Protein AF-A0A4Y2NH74-F1 (afdb_monomer_lite)

Secondary structure (DSSP, 8-state):
-GGG-TT---HHHHHHHHHHHH-TT-------TTS--HHHHHHHHHHHHHHHHS----PPPPHHHHHHHHHHHHHHHHHHHHHH-STTHHHHHH--S--SSPP---HHHHHHHHT-SS-HHHHHHTTS-S--S----SS---TTTTSS-S------

InterPro domains:
  IPR002156 Ribonuclease H domain [PS50879] (1-52)
  IPR012337 Ribonuclease H-like superfamily [SSF53098] (8-53)
  IPR036397 Ribonuclease H superfamily [G3DSA:3.30.420.10] (5-51)

Radius of gyration: 32.29 Å; chains: 1; bounding box: 57×34×83 Å

pLDDT: mean 81.27, std 16.52, range [35.66, 97.56]

Organism: Araneus ventricosus (NCBI:txid182803)

Sequence (156 aa):
MAVLDPHTPHQLVRDIQSLLTQNRNILVRWIKAHAGYRSNEEAETLAKKAITEGVVMRVLNPRCELKQHLQELFFKKWQNLWDNGNTGRSVHKVLKTVKLKPVFWTREEILFVTGHGPFPSFLNRFHLSDSDLCLRRSRRSHPLCDILPIDSLLAY

Structure (mmCIF, N/CA/C/O backbone):
data_AF-A0A4Y2NH74-F1
#
_entry.id   AF-A0A4Y2NH74-F1
#
loop_
_atom_site.group_PDB
_atom_site.id
_atom_site.type_symbol
_atom_site.label_atom_id
_atom_site.label_alt_id
_atom_site.label_comp_id
_atom_site.label_asym_id
_atom_site.label_entity_id
_atom_site.label_seq_id
_atom_site.pdbx_PDB_ins_code
_atom_site.Cartn_x
_atom_site.Cartn_y
_atom_site.Cartn_z
_atom_site.occupancy
_atom_site.B_iso_or_equiv
_atom_site.auth_seq_id
_atom_site.auth_comp_id
_atom_site.auth_asym_id
_atom_site.auth_atom_id
_atom_site.pdbx_PDB_model_num
ATOM 1 N N . MET A 1 1 ? -30.969 -13.659 18.157 1.00 48.09 1 MET A N 1
ATOM 2 C CA . MET A 1 1 ? -29.865 -12.865 18.740 1.00 48.09 1 MET A CA 1
ATOM 3 C C . MET A 1 1 ? -28.552 -13.527 18.359 1.00 48.09 1 MET A C 1
ATOM 5 O O . MET A 1 1 ? -28.409 -14.707 18.638 1.00 48.09 1 MET A O 1
ATOM 9 N N . ALA A 1 2 ? -27.616 -12.803 17.739 1.00 54.47 2 ALA A N 1
ATOM 10 C CA . ALA A 1 2 ? -26.316 -13.334 17.294 1.00 54.47 2 ALA A CA 1
ATOM 11 C C . ALA A 1 2 ? -25.387 -13.793 18.442 1.00 54.47 2 ALA A C 1
ATOM 13 O O . ALA A 1 2 ? -24.327 -14.355 18.203 1.00 54.47 2 ALA A O 1
ATOM 14 N N . VAL A 1 3 ? -25.789 -13.555 19.694 1.00 60.09 3 VAL A N 1
ATOM 15 C CA . VAL A 1 3 ? -24.995 -13.831 20.896 1.00 60.09 3 VAL A CA 1
ATOM 16 C C . VAL A 1 3 ? -24.773 -15.329 21.123 1.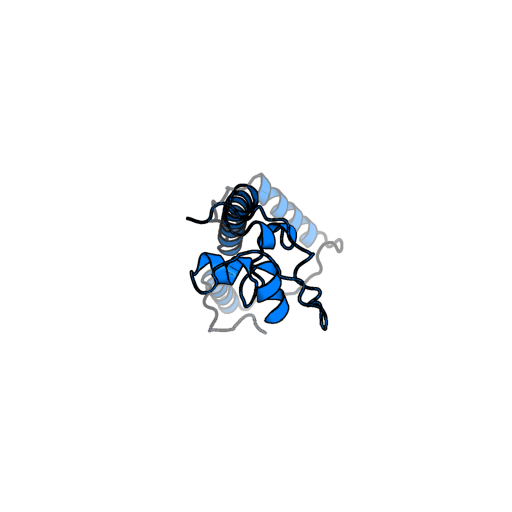00 60.09 3 VAL A C 1
ATOM 18 O O . VAL A 1 3 ? -23.764 -15.674 21.709 1.00 60.09 3 VAL A O 1
ATOM 21 N N . LEU A 1 4 ? -25.634 -16.225 20.630 1.00 65.00 4 LEU A N 1
ATOM 22 C CA . LEU A 1 4 ? -25.539 -17.675 20.877 1.00 65.00 4 LEU A CA 1
ATOM 23 C C . LEU A 1 4 ? -25.136 -18.483 19.632 1.00 65.00 4 LEU A C 1
ATOM 25 O O . LEU A 1 4 ? -25.579 -19.616 19.487 1.00 65.00 4 LEU A O 1
ATOM 29 N N . ASP A 1 5 ? -24.350 -17.915 18.711 1.00 71.00 5 ASP A N 1
ATOM 30 C CA . ASP A 1 5 ? -23.817 -18.697 17.588 1.00 71.00 5 ASP A CA 1
ATOM 31 C C . ASP A 1 5 ? -22.819 -19.762 18.101 1.00 71.00 5 ASP A C 1
ATOM 33 O O . ASP A 1 5 ? -21.735 -19.390 18.578 1.00 71.00 5 ASP A O 1
ATOM 37 N N . PRO A 1 6 ? -23.151 -21.068 18.001 1.00 66.62 6 PRO A N 1
ATOM 38 C CA . PRO A 1 6 ? -22.313 -22.152 18.508 1.00 66.62 6 PRO A CA 1
ATOM 39 C C . PRO A 1 6 ? -21.021 -22.347 17.698 1.00 66.62 6 PRO A C 1
ATOM 41 O O . PRO A 1 6 ? -20.119 -23.053 18.151 1.00 66.62 6 PRO A O 1
ATOM 44 N N . HIS A 1 7 ? -20.894 -21.727 16.520 1.00 73.50 7 HIS A N 1
ATOM 45 C CA . HIS A 1 7 ? -19.745 -21.907 15.632 1.00 73.50 7 HIS A CA 1
ATOM 46 C C . HIS A 1 7 ? -18.634 -20.868 15.812 1.00 73.50 7 HIS A C 1
ATOM 48 O O . HIS A 1 7 ? -17.659 -20.875 15.058 1.00 73.50 7 HIS A O 1
ATOM 54 N N . THR A 1 8 ? -18.706 -20.010 16.834 1.00 79.62 8 THR A N 1
ATOM 55 C CA . THR A 1 8 ? -17.661 -19.003 17.054 1.00 79.62 8 THR A CA 1
ATOM 56 C C . THR A 1 8 ? -16.316 -19.667 17.398 1.00 79.62 8 THR A C 1
ATOM 58 O O . THR A 1 8 ? -16.246 -20.448 18.351 1.00 79.62 8 THR A O 1
ATOM 61 N N . PRO A 1 9 ? -15.218 -19.382 16.668 1.00 77.00 9 PRO A N 1
ATOM 62 C CA . PRO A 1 9 ? -13.917 -20.009 16.919 1.00 77.00 9 PRO A CA 1
ATOM 63 C C . PRO A 1 9 ? -13.126 -19.354 18.065 1.00 77.00 9 PRO A C 1
ATOM 65 O O . PRO A 1 9 ? -12.185 -19.952 18.576 1.00 77.00 9 PRO A O 1
ATOM 68 N N . HIS A 1 10 ? -13.474 -18.129 18.473 1.00 84.31 10 HIS A N 1
ATOM 69 C CA . HIS A 1 10 ? -12.702 -17.359 19.450 1.00 84.31 10 HIS A CA 1
ATOM 70 C C . HIS A 1 10 ? -13.033 -17.758 20.898 1.00 84.31 10 HIS A C 1
ATOM 72 O O . HIS A 1 10 ? -14.176 -17.608 21.331 1.00 84.31 10 HIS A O 1
ATOM 78 N N . GLN A 1 11 ? -12.026 -18.182 21.672 1.00 86.25 11 GLN A N 1
ATOM 79 C CA . GLN A 1 11 ? -12.209 -18.717 23.030 1.00 86.25 11 GLN A CA 1
ATOM 80 C C . GLN A 1 11 ? -12.941 -17.747 23.973 1.00 86.25 11 GLN A C 1
ATOM 82 O O . GLN A 1 11 ? -13.950 -18.122 24.553 1.00 86.25 11 GLN A O 1
ATOM 87 N N . LEU A 1 12 ? -12.526 -16.473 24.023 1.00 86.44 12 LEU A N 1
ATOM 88 C CA . LEU A 1 12 ? -13.188 -15.448 24.851 1.00 86.44 12 LEU A CA 1
ATOM 89 C C . LEU A 1 12 ? -14.700 -15.347 24.580 1.00 86.44 12 LEU A C 1
ATOM 91 O O . LEU A 1 12 ? -15.491 -15.159 25.498 1.00 86.44 12 LEU A O 1
ATOM 95 N N . VAL A 1 13 ? -15.113 -15.467 23.313 1.00 87.94 13 VAL A N 1
ATOM 96 C CA . VAL A 1 13 ? -16.531 -15.360 22.955 1.00 87.94 13 VAL A CA 1
ATOM 97 C C . VAL A 1 13 ? -17.290 -16.582 23.461 1.00 87.94 13 VAL A C 1
ATOM 99 O O . VAL A 1 13 ? -18.376 -16.420 24.007 1.00 87.94 13 VAL A O 1
ATOM 102 N N . ARG A 1 14 ? -16.696 -17.781 23.376 1.00 86.81 14 ARG A N 1
ATOM 103 C CA . ARG A 1 14 ? -17.273 -19.006 23.953 1.00 86.81 14 ARG A CA 1
ATOM 104 C C . ARG A 1 14 ? -17.414 -18.917 25.468 1.00 86.81 14 ARG A C 1
ATOM 106 O O . ARG A 1 14 ? -18.439 -19.326 26.006 1.00 86.81 14 ARG A O 1
ATOM 113 N N . ASP A 1 15 ? -16.422 -18.348 26.146 1.00 89.06 15 ASP A N 1
ATOM 114 C CA . ASP A 1 15 ? -16.454 -18.177 27.600 1.00 89.06 15 ASP A CA 1
ATOM 115 C C . ASP A 1 15 ? -17.597 -17.230 28.007 1.00 89.06 15 ASP A C 1
ATOM 117 O O . ASP A 1 15 ? -18.405 -17.561 28.877 1.00 89.06 15 ASP A O 1
ATOM 121 N N . ILE A 1 16 ? -17.747 -16.096 27.310 1.00 89.25 16 ILE A N 1
ATOM 122 C CA . ILE A 1 16 ? -18.859 -15.151 27.519 1.00 89.25 16 ILE A CA 1
ATOM 123 C C . ILE A 1 16 ? -20.212 -15.817 27.221 1.00 89.25 16 ILE A C 1
ATOM 125 O O . ILE A 1 16 ? -21.156 -15.676 27.998 1.00 89.25 16 ILE A O 1
ATOM 129 N N . GLN A 1 17 ? -20.318 -16.567 26.121 1.00 86.94 17 GLN A N 1
ATOM 130 C CA . GLN A 1 17 ? -21.529 -17.309 25.751 1.00 86.94 17 GLN A CA 1
ATOM 131 C C . GLN A 1 17 ? -21.936 -18.324 26.823 1.00 86.94 17 GLN A C 1
ATOM 133 O O . GLN A 1 17 ? -23.114 -18.406 27.183 1.00 86.94 17 GLN A O 1
ATOM 138 N N . SER A 1 18 ? -20.965 -19.068 27.355 1.00 87.56 18 SER A N 1
ATOM 139 C CA . SER A 1 18 ? -21.169 -20.026 28.441 1.00 87.56 18 SER A CA 1
ATOM 140 C C . SER A 1 18 ? -21.701 -19.328 29.695 1.00 87.56 18 SER A C 1
ATOM 142 O O . SER A 1 18 ? -22.739 -19.726 30.228 1.00 87.56 18 SER A O 1
ATOM 144 N N . LEU A 1 19 ? -21.074 -18.218 30.102 1.00 88.88 19 LEU A N 1
ATOM 145 C CA . LEU A 1 19 ? -21.493 -17.428 31.265 1.00 88.88 19 LEU A CA 1
ATOM 146 C C . LEU A 1 19 ? -22.921 -16.889 31.128 1.00 88.88 19 LEU A C 1
ATOM 148 O O . LEU A 1 19 ? -23.702 -16.967 32.078 1.00 88.88 19 LEU A O 1
ATOM 152 N N . LEU A 1 20 ? -23.286 -16.374 29.952 1.00 87.44 20 LEU A N 1
ATOM 153 C CA . LEU A 1 20 ? -24.639 -15.877 29.689 1.00 87.44 20 LEU A CA 1
ATOM 154 C C . LEU A 1 20 ? -25.678 -17.008 29.673 1.00 87.44 20 LEU A C 1
ATOM 156 O O . LEU A 1 20 ? -26.796 -16.821 30.144 1.00 87.44 20 LEU A O 1
ATOM 160 N N . THR A 1 21 ? -25.315 -18.192 29.172 1.00 85.31 21 THR A N 1
ATOM 161 C CA . THR A 1 21 ? -26.223 -19.351 29.122 1.00 85.31 21 THR A CA 1
ATOM 162 C C . THR A 1 21 ? -26.470 -19.945 30.512 1.00 85.31 21 THR A C 1
ATOM 164 O O . THR A 1 21 ? -27.590 -20.359 30.820 1.00 85.31 21 THR A O 1
ATOM 167 N N . GLN A 1 22 ? -25.445 -1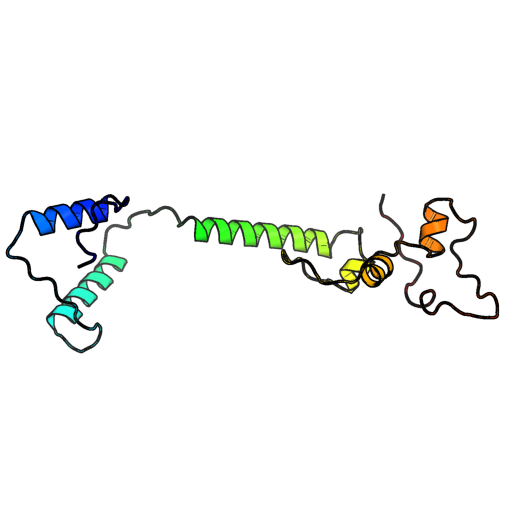9.958 31.368 1.00 88.31 22 GLN A N 1
ATOM 168 C CA . GLN A 1 22 ? -25.546 -20.415 32.757 1.00 88.31 22 GLN A CA 1
ATOM 169 C C . GLN A 1 22 ? -26.376 -19.459 33.630 1.00 88.31 22 GLN A C 1
ATOM 171 O O . GLN A 1 22 ? -27.070 -19.907 34.541 1.00 88.31 22 GLN A O 1
ATOM 176 N N . ASN A 1 23 ? -26.365 -18.155 33.333 1.00 87.50 23 ASN A N 1
ATOM 177 C CA . ASN A 1 23 ? -27.017 -17.123 34.141 1.00 87.50 23 ASN A CA 1
ATOM 178 C C . ASN A 1 23 ? -28.235 -16.513 33.429 1.00 87.50 23 ASN A C 1
ATOM 180 O O . ASN A 1 23 ? -28.154 -15.460 32.798 1.00 87.50 23 ASN A O 1
ATOM 184 N N . ARG A 1 24 ? -29.409 -17.136 33.592 1.00 81.62 24 ARG A N 1
ATOM 185 C CA . ARG A 1 24 ? -30.650 -16.722 32.900 1.00 81.62 24 ARG A CA 1
ATOM 186 C C . ARG A 1 24 ? -31.249 -15.381 33.355 1.00 81.62 24 ARG A C 1
ATOM 188 O O . ARG A 1 24 ? -32.128 -14.864 32.677 1.00 81.62 24 ARG A O 1
ATOM 195 N N . ASN A 1 25 ? -30.771 -14.806 34.461 1.00 87.81 25 ASN A N 1
ATOM 196 C CA . ASN A 1 25 ? -31.281 -13.545 35.025 1.00 87.81 25 ASN A CA 1
ATOM 197 C C . ASN A 1 25 ? -30.502 -12.300 34.562 1.00 87.81 25 ASN A C 1
ATOM 199 O O . ASN A 1 25 ? -30.664 -11.222 35.131 1.00 87.81 25 ASN A O 1
ATOM 203 N N . ILE A 1 26 ? -29.642 -12.428 33.550 1.00 86.12 26 ILE A N 1
ATOM 204 C CA . ILE A 1 26 ? -28.863 -11.310 33.014 1.00 86.12 26 ILE A CA 1
ATOM 205 C C . ILE A 1 26 ? -29.582 -10.733 31.796 1.00 86.12 26 ILE A C 1
ATOM 207 O O . ILE A 1 26 ? -29.797 -11.417 30.796 1.00 86.12 26 ILE A O 1
ATOM 211 N N . LEU A 1 27 ? -29.920 -9.445 31.863 1.00 86.06 27 LEU A N 1
ATOM 212 C CA . LEU A 1 27 ? -30.492 -8.705 30.745 1.00 86.06 27 LEU A CA 1
ATOM 213 C C . LEU A 1 27 ? -29.417 -7.854 30.066 1.00 86.06 27 LEU A C 1
ATOM 215 O O . LEU A 1 27 ? -28.904 -6.905 30.653 1.00 86.06 27 LEU A O 1
ATOM 219 N N . VAL A 1 28 ? -29.121 -8.160 28.805 1.00 85.25 28 VAL A N 1
ATOM 220 C CA . VAL A 1 28 ? -28.174 -7.389 27.991 1.00 85.25 28 VAL A CA 1
ATOM 221 C C . VAL A 1 28 ? -28.938 -6.341 27.184 1.00 85.25 28 VAL A C 1
ATOM 223 O O . VAL A 1 28 ? -29.857 -6.671 26.434 1.00 85.25 28 VAL A O 1
ATOM 226 N N . ARG A 1 29 ? -28.562 -5.067 27.330 1.00 89.62 29 ARG A N 1
ATOM 227 C CA . ARG A 1 29 ? -29.114 -3.944 26.558 1.00 89.62 29 ARG A CA 1
ATOM 228 C C . ARG A 1 29 ? -27.983 -3.112 25.975 1.00 89.62 29 ARG A C 1
ATOM 230 O O . ARG A 1 29 ? -26.952 -2.932 26.612 1.00 89.62 29 ARG A O 1
ATOM 237 N N . TRP A 1 30 ? -28.203 -2.587 24.775 1.00 92.19 30 TRP A N 1
ATOM 238 C CA . TRP A 1 30 ? -27.315 -1.591 24.190 1.00 92.19 30 TRP A CA 1
ATOM 239 C C . TRP A 1 30 ? -27.680 -0.201 24.717 1.00 92.19 30 TRP A C 1
ATOM 241 O O . TRP A 1 30 ? -28.858 0.159 24.755 1.00 92.19 30 TRP A O 1
ATOM 251 N N . ILE A 1 31 ? -26.669 0.566 25.117 1.00 91.88 31 ILE A N 1
ATOM 252 C CA . ILE A 1 31 ? -26.797 1.957 25.554 1.00 91.88 31 ILE A CA 1
ATOM 253 C C . ILE A 1 31 ? -25.783 2.780 24.759 1.00 91.88 31 ILE A C 1
ATOM 255 O O . ILE A 1 31 ? -24.679 2.319 24.470 1.00 91.88 31 ILE A O 1
ATOM 259 N N . LYS A 1 32 ? -26.171 3.998 24.376 1.00 93.38 32 LYS A N 1
ATOM 260 C CA . LYS A 1 32 ? -25.319 4.910 23.612 1.00 93.38 32 LYS A CA 1
ATOM 261 C C . LYS A 1 32 ? -24.196 5.475 24.494 1.00 93.38 32 LYS A C 1
ATOM 263 O O . LYS A 1 32 ? -24.467 5.976 25.583 1.00 93.38 32 LYS A O 1
ATOM 268 N N . ALA A 1 33 ? -22.964 5.439 23.989 1.00 92.81 33 ALA A N 1
ATOM 269 C CA . ALA A 1 33 ? -21.812 6.085 24.621 1.00 92.81 33 ALA A CA 1
ATOM 270 C C . ALA A 1 33 ? -21.909 7.621 24.548 1.00 92.81 33 ALA A C 1
ATOM 272 O O . ALA A 1 33 ? -22.491 8.154 23.598 1.00 92.81 33 ALA A O 1
ATOM 273 N N . HIS A 1 34 ? -21.323 8.319 25.529 1.00 90.12 34 HIS A N 1
ATOM 274 C CA . HIS A 1 34 ? -21.260 9.789 25.599 1.00 90.12 34 HIS A CA 1
ATOM 275 C C . HIS A 1 34 ? -22.616 10.499 25.562 1.00 90.12 34 HIS A C 1
ATOM 277 O O . HIS A 1 34 ? -22.756 11.596 25.021 1.00 90.12 34 HIS A O 1
ATOM 283 N N . ALA A 1 35 ? -23.644 9.848 26.096 1.00 92.56 35 ALA A N 1
ATOM 284 C CA . ALA A 1 35 ? -24.990 10.401 26.175 1.00 92.56 35 ALA A CA 1
ATOM 285 C C . ALA A 1 35 ? -25.304 10.977 27.568 1.00 92.56 35 ALA A C 1
ATOM 287 O O . ALA A 1 35 ? -26.437 11.382 27.814 1.00 92.56 35 ALA A O 1
ATOM 288 N N . GLY A 1 36 ? -24.321 11.007 28.482 1.00 92.81 36 GLY A N 1
ATOM 289 C CA . GLY A 1 36 ? -24.483 11.550 29.833 1.00 92.81 36 GLY A CA 1
ATOM 290 C C . GLY A 1 36 ? -25.107 10.570 30.831 1.00 92.81 36 GLY A C 1
ATOM 291 O O . GLY A 1 36 ? -25.506 10.968 31.926 1.00 92.81 36 GLY A O 1
ATOM 292 N N . TYR A 1 37 ? -25.197 9.280 30.490 1.00 94.38 37 TYR A N 1
ATOM 293 C CA . TYR A 1 37 ? -25.658 8.251 31.422 1.00 94.38 37 TYR A CA 1
ATOM 294 C C . TYR A 1 37 ? -24.590 7.992 32.482 1.00 94.38 37 TYR A C 1
ATOM 296 O O . TYR A 1 37 ? -23.626 7.278 32.218 1.00 94.38 37 TYR A O 1
ATOM 304 N N . ARG A 1 38 ? -24.792 8.522 33.693 1.00 95.25 38 ARG A N 1
ATOM 305 C CA . ARG A 1 38 ? -23.811 8.498 34.790 1.00 95.25 38 ARG A CA 1
ATOM 306 C C . ARG A 1 38 ? -23.057 7.169 34.940 1.00 95.25 38 ARG A C 1
ATOM 308 O O . ARG A 1 38 ? -21.837 7.173 34.881 1.00 95.25 38 ARG A O 1
ATOM 315 N N . SER A 1 39 ? -23.755 6.038 35.060 1.00 93.12 39 SER A N 1
ATOM 316 C CA . SER A 1 39 ? -23.107 4.726 35.233 1.00 93.12 39 SER A CA 1
ATOM 317 C C . SER A 1 39 ? -22.275 4.280 34.023 1.00 93.12 39 SER A C 1
ATOM 319 O O . SER A 1 39 ? -21.258 3.616 34.194 1.00 93.12 39 SER A O 1
ATOM 321 N N . ASN A 1 40 ? -22.685 4.641 32.801 1.00 94.50 40 ASN A N 1
ATOM 322 C CA . ASN A 1 40 ? -21.926 4.335 31.586 1.00 94.50 40 ASN A CA 1
ATOM 323 C C . ASN A 1 40 ? -20.672 5.217 31.478 1.00 94.50 40 ASN A C 1
ATOM 325 O O . ASN A 1 40 ? -19.602 4.715 31.154 1.00 94.50 40 ASN A O 1
ATOM 329 N N . GLU A 1 41 ? -20.792 6.509 31.801 1.00 94.69 41 GLU A N 1
ATOM 330 C CA . GLU A 1 41 ? -19.655 7.440 31.827 1.00 94.69 41 GLU A CA 1
ATOM 331 C C . GLU A 1 41 ? -18.645 7.069 32.934 1.00 94.69 41 GLU A C 1
ATOM 333 O O . GLU A 1 41 ? -17.433 7.132 32.722 1.00 94.69 41 GLU A O 1
ATOM 338 N N . GLU A 1 42 ? -19.118 6.631 34.109 1.00 95.62 42 GLU A N 1
ATOM 339 C CA . GLU A 1 42 ? -18.269 6.118 35.196 1.00 95.62 42 GLU A CA 1
ATOM 340 C C . GLU A 1 42 ? -17.510 4.853 34.756 1.00 95.62 42 GLU A C 1
ATOM 342 O O . GLU A 1 42 ? -16.290 4.780 34.922 1.00 95.62 42 GLU A O 1
ATOM 347 N N . ALA A 1 43 ? -18.196 3.888 34.130 1.00 94.44 43 ALA A N 1
ATOM 348 C CA . ALA A 1 43 ? -17.566 2.682 33.590 1.00 94.44 43 ALA A CA 1
ATOM 349 C C . ALA A 1 43 ? -16.512 3.004 32.516 1.00 94.44 43 ALA A C 1
ATOM 351 O O . ALA A 1 43 ? -15.426 2.423 32.5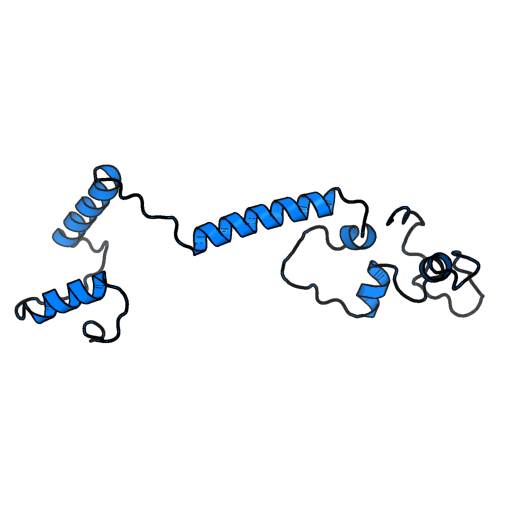15 1.00 94.44 43 ALA A O 1
ATOM 352 N N . GLU A 1 44 ? -16.792 3.962 31.631 1.00 94.38 44 GLU A N 1
ATOM 353 C CA . GLU A 1 44 ? -15.842 4.407 30.613 1.00 94.38 44 GLU A CA 1
ATOM 354 C C . GLU A 1 44 ? -14.623 5.113 31.226 1.00 94.38 44 GLU A C 1
ATOM 356 O O . GLU A 1 44 ? -13.485 4.880 30.812 1.00 94.38 44 GLU A O 1
ATOM 361 N N . THR A 1 45 ? -14.842 5.941 32.250 1.00 94.31 45 THR A N 1
ATOM 362 C CA . THR A 1 45 ? -13.767 6.616 32.990 1.00 94.31 45 THR A CA 1
ATOM 363 C C . THR A 1 45 ? -12.841 5.597 33.654 1.00 94.31 45 THR A C 1
ATOM 365 O O . THR A 1 45 ? -11.618 5.714 33.556 1.00 94.31 45 THR A O 1
ATOM 368 N N . LEU A 1 46 ? -13.407 4.555 34.271 1.00 93.56 46 LEU A N 1
ATOM 369 C CA . LEU A 1 46 ? -12.639 3.449 34.845 1.00 93.56 46 LEU A CA 1
ATOM 370 C C . LEU A 1 46 ? -11.866 2.671 33.773 1.00 93.56 46 LEU A C 1
ATOM 372 O O . LEU A 1 46 ? -10.688 2.377 33.973 1.00 93.56 46 LEU A O 1
ATOM 376 N N . ALA A 1 47 ? -12.483 2.388 32.622 1.00 91.56 47 ALA A N 1
ATOM 377 C CA . ALA A 1 47 ? -11.808 1.719 31.512 1.00 91.56 47 ALA A CA 1
ATOM 378 C C . ALA A 1 47 ? -10.614 2.539 30.989 1.00 91.56 47 ALA A C 1
ATOM 380 O O . ALA A 1 47 ? -9.534 1.988 30.788 1.00 91.56 47 ALA A O 1
ATOM 381 N N . LYS A 1 48 ? -10.763 3.863 30.842 1.00 91.50 48 LYS A N 1
ATOM 382 C CA . LYS A 1 48 ? -9.666 4.771 30.455 1.00 91.50 48 LYS A CA 1
ATOM 383 C C . LYS A 1 48 ? -8.536 4.778 31.478 1.00 91.50 48 LYS A C 1
ATOM 385 O O . LYS A 1 48 ? -7.373 4.690 31.099 1.00 91.50 48 LYS A O 1
ATOM 390 N N . LYS A 1 49 ? -8.876 4.830 32.767 1.00 92.62 49 LYS A N 1
ATOM 391 C CA . LYS A 1 49 ? -7.902 4.769 33.862 1.00 92.62 49 LYS A CA 1
ATOM 392 C C . LYS A 1 49 ? -7.130 3.445 33.862 1.00 92.62 49 LYS A C 1
ATOM 394 O O . LYS A 1 49 ? -5.922 3.435 34.076 1.00 92.62 49 LYS A O 1
ATOM 399 N N . ALA A 1 50 ? -7.793 2.334 33.542 1.00 89.44 50 ALA A N 1
ATOM 400 C CA . ALA A 1 50 ? -7.146 1.029 33.425 1.00 89.44 50 ALA A CA 1
ATOM 401 C C . ALA A 1 50 ? -6.134 0.950 32.265 1.00 89.44 50 ALA A C 1
ATOM 403 O O . ALA A 1 50 ? -5.180 0.184 32.360 1.00 89.44 50 ALA A O 1
ATOM 404 N N . ILE A 1 51 ? -6.284 1.749 31.201 1.00 86.50 51 ILE A N 1
ATOM 405 C CA . ILE A 1 51 ? -5.286 1.815 30.116 1.00 86.50 51 ILE A CA 1
ATOM 406 C C . ILE A 1 51 ? -3.967 2.422 30.622 1.00 86.50 51 ILE A C 1
ATOM 408 O O . ILE A 1 51 ? -2.898 1.991 30.195 1.00 86.50 51 ILE A O 1
ATOM 412 N N . THR A 1 52 ? -4.030 3.407 31.524 1.00 85.75 52 THR A N 1
ATOM 413 C CA . THR A 1 52 ? -2.846 4.127 32.023 1.00 85.75 52 THR A CA 1
ATOM 414 C C . THR A 1 52 ? -2.243 3.515 33.283 1.00 85.75 52 THR A C 1
ATOM 416 O O . THR A 1 52 ? -1.029 3.548 33.452 1.00 85.75 52 THR A O 1
ATOM 419 N N . GLU A 1 53 ? -3.075 2.975 34.173 1.00 87.31 53 GLU A N 1
ATOM 420 C CA . GLU A 1 53 ? -2.660 2.467 35.491 1.00 87.31 53 GLU A CA 1
ATOM 421 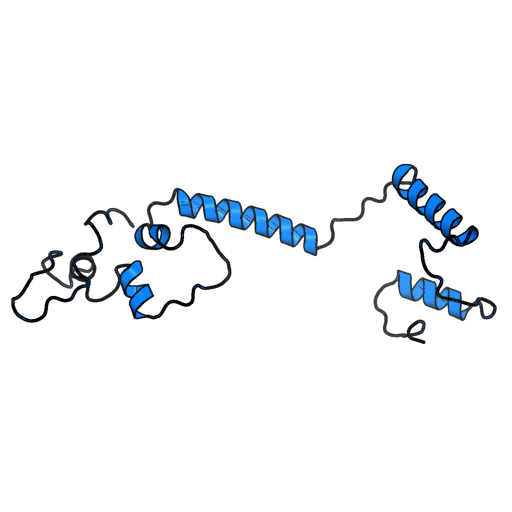C C . GLU A 1 53 ? -2.698 0.936 35.596 1.00 87.31 53 GLU A C 1
ATOM 423 O O . GLU A 1 53 ? -2.237 0.364 36.583 1.00 87.31 53 GLU A O 1
ATOM 428 N N . GLY A 1 54 ? -3.278 0.256 34.606 1.00 77.81 54 GLY A N 1
ATOM 429 C CA . GLY A 1 54 ? -3.420 -1.194 34.613 1.00 77.81 54 GLY A CA 1
ATOM 430 C C . GLY A 1 54 ? -2.124 -1.943 34.313 1.00 77.81 54 GLY A C 1
ATOM 431 O O . GLY A 1 54 ? -1.089 -1.385 33.946 1.00 77.81 54 GLY A O 1
ATOM 432 N N . VAL A 1 55 ? -2.197 -3.268 34.436 1.00 80.38 55 VAL A N 1
ATOM 433 C CA . VAL A 1 55 ? -1.098 -4.155 34.050 1.00 80.38 55 VAL A CA 1
ATOM 434 C C . VAL A 1 55 ? -0.974 -4.148 32.529 1.00 80.38 55 VAL A C 1
ATOM 436 O O . VAL A 1 55 ? -1.890 -4.563 31.818 1.00 80.38 55 VAL A O 1
ATOM 439 N N . VAL A 1 56 ? 0.179 -3.707 32.023 1.00 74.12 56 VAL A N 1
ATOM 440 C CA . VAL A 1 56 ? 0.478 -3.730 30.589 1.00 74.12 56 VAL A CA 1
ATOM 441 C C . VAL A 1 56 ? 0.553 -5.181 30.116 1.00 74.12 56 VAL A C 1
ATOM 443 O O . VAL A 1 56 ? 1.551 -5.878 30.313 1.00 74.12 56 VAL A O 1
ATOM 446 N N . MET A 1 57 ? -0.505 -5.645 29.456 1.00 70.69 57 MET A N 1
ATOM 447 C CA . MET A 1 57 ? -0.463 -6.884 28.693 1.00 70.69 57 MET A CA 1
ATOM 448 C C . MET A 1 57 ? 0.334 -6.647 27.412 1.00 70.69 57 MET A C 1
ATOM 450 O O . MET A 1 57 ? -0.084 -5.885 26.541 1.00 70.69 57 MET A O 1
ATOM 454 N N . ARG A 1 58 ? 1.474 -7.330 27.270 1.00 63.53 58 ARG A N 1
ATOM 455 C CA . ARG A 1 58 ? 2.198 -7.394 25.995 1.00 63.53 58 ARG A CA 1
ATOM 456 C C . ARG A 1 58 ? 1.423 -8.274 25.020 1.00 63.53 58 ARG A C 1
ATOM 458 O O . ARG A 1 58 ? 1.669 -9.471 24.910 1.00 63.53 58 ARG A O 1
ATOM 465 N N . VAL A 1 59 ? 0.462 -7.670 24.334 1.00 67.31 59 VAL A N 1
ATOM 466 C CA . VAL A 1 59 ? -0.197 -8.284 23.184 1.00 67.31 59 VAL A CA 1
ATOM 467 C C . VAL A 1 59 ? 0.770 -8.202 22.004 1.00 67.31 59 VAL A C 1
ATOM 469 O O . VAL A 1 59 ? 1.336 -7.144 21.739 1.00 67.31 59 VAL A O 1
ATOM 472 N N . LEU A 1 60 ? 1.001 -9.324 21.320 1.00 74.25 60 LEU A N 1
ATOM 473 C CA . LEU A 1 60 ? 1.789 -9.331 20.087 1.00 74.25 60 LEU A CA 1
ATOM 474 C C . LEU A 1 60 ? 1.089 -8.461 19.040 1.00 74.25 60 LEU A C 1
ATOM 476 O O . LEU A 1 60 ? -0.135 -8.545 18.903 1.00 74.25 60 LEU A O 1
ATOM 480 N N . ASN A 1 61 ? 1.857 -7.663 18.296 1.00 74.81 61 ASN A N 1
ATOM 481 C CA . ASN A 1 61 ? 1.297 -6.769 17.288 1.00 74.81 61 ASN A CA 1
ATOM 482 C C . ASN A 1 61 ? 0.376 -7.561 16.346 1.00 74.81 61 ASN A C 1
ATOM 484 O O . ASN A 1 61 ? 0.749 -8.650 15.881 1.00 74.81 61 ASN A O 1
ATOM 488 N N . PRO A 1 62 ? -0.827 -7.041 16.053 1.00 83.75 62 PRO A N 1
ATOM 489 C CA . PRO A 1 62 ? -1.723 -7.667 15.104 1.00 83.75 62 PRO A CA 1
ATOM 490 C C . PRO A 1 62 ? -1.004 -7.962 13.784 1.00 83.75 62 PRO A C 1
ATOM 492 O O . PRO A 1 62 ? -0.178 -7.184 13.306 1.00 83.75 62 PRO A O 1
ATOM 495 N N . ARG A 1 63 ? -1.353 -9.079 13.137 1.00 86.31 63 ARG A N 1
ATOM 496 C CA . ARG A 1 63 ? -0.736 -9.484 11.858 1.00 86.31 63 ARG A CA 1
ATOM 497 C C . ARG A 1 63 ? -0.794 -8.389 10.787 1.00 86.31 63 ARG A C 1
ATOM 499 O O . ARG A 1 63 ? 0.090 -8.333 9.936 1.00 86.31 63 ARG A O 1
ATOM 506 N N . CYS A 1 64 ? -1.828 -7.544 10.806 1.00 85.44 64 CYS A N 1
ATOM 507 C CA . CYS A 1 64 ? -1.955 -6.419 9.880 1.00 85.44 64 CYS A CA 1
ATOM 508 C C . CYS A 1 64 ? -0.841 -5.383 10.063 1.00 85.44 64 CYS A C 1
ATOM 510 O O . CYS A 1 64 ? -0.281 -4.934 9.069 1.00 85.44 64 CYS A O 1
ATOM 512 N N . GLU A 1 65 ? -0.477 -5.073 11.304 1.00 89.94 65 GLU A N 1
ATOM 513 C CA . GLU A 1 65 ? 0.565 -4.104 11.634 1.00 89.94 65 GLU A CA 1
ATOM 514 C C . GLU A 1 65 ? 1.945 -4.624 11.222 1.00 89.94 65 GLU A C 1
ATOM 516 O O . GLU A 1 65 ? 2.711 -3.929 10.559 1.00 89.94 65 GLU A O 1
ATOM 521 N N . LEU A 1 66 ? 2.232 -5.899 11.503 1.00 90.00 66 LEU A N 1
ATOM 522 C CA . LEU A 1 66 ? 3.459 -6.546 11.028 1.00 90.00 66 LEU A CA 1
ATOM 523 C C . LEU A 1 66 ? 3.545 -6.539 9.498 1.00 90.00 66 LEU A C 1
ATOM 525 O O . LEU A 1 66 ? 4.590 -6.230 8.928 1.00 90.00 66 LEU A O 1
ATOM 529 N N . LYS A 1 67 ? 2.436 -6.851 8.818 1.00 91.19 67 LYS A N 1
ATOM 530 C CA . LYS A 1 67 ? 2.366 -6.816 7.355 1.00 91.19 67 LYS A CA 1
ATOM 531 C C . LYS A 1 67 ? 2.609 -5.405 6.818 1.00 91.19 67 LYS A C 1
ATOM 533 O O . LYS A 1 67 ? 3.327 -5.270 5.831 1.00 91.19 67 LYS A O 1
ATOM 538 N N . GLN A 1 68 ? 2.043 -4.383 7.456 1.00 93.19 68 GLN A N 1
ATOM 539 C CA . GLN A 1 68 ? 2.241 -2.990 7.072 1.00 93.19 68 GLN A CA 1
ATOM 540 C C . GLN A 1 68 ? 3.712 -2.581 7.215 1.00 93.19 68 GLN A C 1
ATOM 542 O O . GLN A 1 68 ? 4.304 -2.130 6.237 1.00 93.19 68 GLN A O 1
ATOM 547 N N . HIS A 1 69 ? 4.336 -2.829 8.370 1.00 93.44 69 HIS A N 1
ATOM 548 C CA . HIS A 1 69 ? 5.752 -2.515 8.580 1.00 93.44 69 HIS A CA 1
ATOM 549 C C . HIS A 1 69 ? 6.664 -3.227 7.573 1.00 93.44 69 HIS A C 1
ATOM 551 O O . HIS A 1 69 ? 7.584 -2.624 7.018 1.00 93.44 69 HIS A O 1
ATOM 557 N N . LEU A 1 70 ? 6.400 -4.504 7.279 1.00 94.31 70 LEU A N 1
ATOM 558 C CA . LEU A 1 70 ? 7.161 -5.240 6.268 1.00 94.31 70 LEU A CA 1
ATOM 559 C C . LEU A 1 70 ? 6.990 -4.640 4.868 1.00 94.31 70 LEU A C 1
ATOM 561 O O . LEU A 1 70 ? 7.966 -4.538 4.125 1.00 94.31 70 LEU A O 1
ATOM 565 N N . GLN A 1 71 ? 5.774 -4.223 4.506 1.00 94.38 71 GLN A N 1
ATOM 566 C CA . GLN A 1 71 ? 5.517 -3.550 3.233 1.00 94.38 71 GLN A CA 1
ATOM 567 C C . GLN A 1 71 ? 6.257 -2.212 3.142 1.00 94.38 71 GLN A C 1
ATOM 569 O O . GLN A 1 71 ? 6.878 -1.939 2.118 1.00 94.38 71 GLN A O 1
ATOM 574 N N . GLU A 1 72 ? 6.249 -1.408 4.202 1.00 95.25 72 GLU A N 1
ATOM 575 C CA . GLU A 1 72 ? 6.968 -0.131 4.256 1.00 95.25 72 GLU A CA 1
ATOM 576 C C . GLU A 1 72 ? 8.481 -0.320 4.082 1.00 95.25 72 GLU A C 1
ATOM 578 O O . GLU A 1 72 ? 9.102 0.346 3.248 1.00 95.25 72 GLU A O 1
ATOM 583 N N . LEU A 1 73 ? 9.077 -1.282 4.797 1.00 96.62 73 LEU A N 1
ATOM 584 C CA . LEU A 1 73 ? 10.496 -1.621 4.655 1.00 96.62 73 LEU A CA 1
ATOM 585 C C . LEU A 1 73 ? 10.830 -2.105 3.240 1.00 96.62 73 LEU A C 1
ATOM 587 O O . LEU A 1 73 ? 11.841 -1.693 2.663 1.00 96.62 73 LEU A O 1
ATOM 591 N N . PHE A 1 74 ? 9.974 -2.954 2.670 1.00 96.31 74 PHE A N 1
ATOM 592 C CA . PHE A 1 74 ? 10.124 -3.450 1.307 1.00 96.31 74 PHE A CA 1
ATOM 593 C C . PHE A 1 74 ? 10.112 -2.298 0.299 1.00 96.31 74 PHE A C 1
ATOM 595 O O . PHE A 1 74 ? 11.053 -2.166 -0.483 1.00 96.31 74 PHE A O 1
ATOM 602 N N . PHE A 1 75 ? 9.103 -1.425 0.348 1.00 96.25 75 PHE A N 1
ATOM 603 C CA . PHE A 1 75 ? 9.008 -0.281 -0.556 1.00 96.25 75 PHE A CA 1
ATOM 604 C C . PHE A 1 75 ? 10.190 0.668 -0.410 1.00 96.25 75 PHE A C 1
ATOM 606 O O . PHE A 1 75 ? 10.739 1.095 -1.420 1.00 96.25 75 PHE A O 1
ATOM 613 N N . LYS A 1 76 ? 10.636 0.952 0.817 1.00 97.19 76 LYS A N 1
ATOM 614 C CA . LYS A 1 76 ? 11.800 1.813 1.050 1.00 97.19 76 LYS A CA 1
ATOM 615 C C . LYS A 1 76 ? 13.064 1.240 0.410 1.00 97.19 76 LYS A C 1
ATOM 617 O O . LYS A 1 76 ? 13.806 1.969 -0.247 1.00 97.19 76 LYS A O 1
ATOM 622 N N . LYS A 1 77 ? 13.303 -0.066 0.572 1.00 97.56 77 LYS A N 1
ATOM 623 C CA . LYS A 1 77 ? 14.463 -0.739 -0.024 1.00 97.56 77 LYS A CA 1
ATOM 624 C C . LYS A 1 77 ? 14.389 -0.736 -1.551 1.00 97.56 77 LYS A C 1
ATOM 626 O O . LYS A 1 77 ? 15.369 -0.394 -2.204 1.00 97.56 77 LYS A O 1
ATOM 631 N N . TRP A 1 78 ? 13.231 -1.075 -2.113 1.00 96.00 78 TRP A N 1
ATOM 632 C CA . TRP A 1 78 ? 13.033 -1.087 -3.562 1.00 96.00 78 TRP A CA 1
ATOM 633 C C . TRP A 1 78 ? 13.126 0.295 -4.186 1.00 96.00 78 TRP A C 1
ATOM 635 O O . TRP A 1 78 ? 13.743 0.435 -5.234 1.00 96.00 78 TRP A O 1
ATOM 645 N N . GLN A 1 79 ? 12.569 1.313 -3.538 1.00 97.50 79 GLN A N 1
ATOM 646 C CA . GLN A 1 79 ? 12.664 2.688 -4.006 1.00 97.50 79 GLN A CA 1
ATOM 647 C C . GLN A 1 79 ? 14.122 3.159 -4.025 1.00 97.50 79 GLN A C 1
ATOM 649 O O . GLN A 1 79 ? 14.559 3.725 -5.017 1.00 97.50 79 GLN A O 1
ATOM 654 N N . ASN A 1 80 ? 14.907 2.843 -2.990 1.00 97.12 80 ASN A N 1
ATOM 655 C CA . ASN A 1 80 ? 16.332 3.176 -2.968 1.00 97.12 80 ASN A CA 1
ATOM 656 C C . ASN A 1 80 ? 17.097 2.523 -4.135 1.00 97.12 80 ASN A C 1
ATOM 658 O O . ASN A 1 80 ? 17.847 3.201 -4.833 1.00 97.12 80 ASN A O 1
ATOM 662 N N . LEU A 1 81 ? 16.870 1.228 -4.382 1.00 95.75 81 LEU A N 1
ATOM 663 C CA . LEU A 1 81 ? 17.460 0.534 -5.532 1.00 95.75 81 LEU A CA 1
ATOM 664 C C . LEU A 1 81 ? 16.984 1.127 -6.862 1.00 95.75 81 LEU A C 1
ATOM 666 O O . LEU A 1 81 ? 17.749 1.203 -7.819 1.00 95.75 81 LEU A O 1
ATOM 670 N N . TRP A 1 82 ? 15.723 1.549 -6.926 1.00 95.06 82 TRP A N 1
ATOM 671 C CA . TRP A 1 82 ? 15.142 2.140 -8.118 1.00 95.06 82 TRP A CA 1
ATOM 672 C C . TRP A 1 82 ? 15.730 3.513 -8.436 1.00 95.06 82 TRP A C 1
ATOM 674 O O . TRP A 1 82 ? 16.030 3.777 -9.598 1.00 95.06 82 TRP A O 1
ATOM 684 N N . ASP A 1 83 ? 15.959 4.349 -7.427 1.00 96.12 83 ASP A N 1
ATOM 685 C CA . ASP A 1 83 ? 16.524 5.689 -7.591 1.00 96.12 83 ASP A CA 1
ATOM 686 C C . ASP A 1 83 ? 18.027 5.660 -7.880 1.00 96.12 83 ASP A C 1
ATOM 688 O O . ASP A 1 83 ? 18.490 6.391 -8.753 1.00 96.12 83 ASP A O 1
ATOM 692 N N . ASN A 1 84 ? 18.770 4.776 -7.208 1.00 95.62 84 ASN A N 1
ATOM 693 C CA . ASN A 1 84 ? 20.234 4.739 -7.284 1.00 95.62 84 ASN A CA 1
ATOM 694 C C . ASN A 1 84 ? 20.786 3.707 -8.281 1.00 95.62 84 ASN A C 1
ATOM 696 O O . ASN A 1 84 ? 21.983 3.703 -8.562 1.00 95.62 84 ASN A O 1
ATOM 700 N N . GLY A 1 85 ? 19.953 2.798 -8.791 1.00 92.69 85 GLY A N 1
ATOM 701 C CA . GLY A 1 85 ? 20.374 1.793 -9.765 1.00 92.69 85 GLY A CA 1
ATOM 702 C C . GLY A 1 85 ? 20.674 2.397 -11.137 1.00 92.69 85 GLY A C 1
ATOM 703 O O . GLY A 1 85 ? 20.141 3.443 -11.492 1.00 92.69 85 GLY A O 1
ATOM 704 N N . ASN A 1 86 ? 21.482 1.706 -11.947 1.00 90.12 86 ASN A N 1
ATOM 705 C CA . ASN A 1 86 ? 21.797 2.147 -13.313 1.00 90.12 86 ASN A CA 1
ATOM 706 C C . ASN A 1 86 ? 20.951 1.451 -14.398 1.00 90.12 86 ASN A C 1
ATOM 708 O O . ASN A 1 86 ? 20.926 1.867 -15.550 1.00 90.12 86 ASN A O 1
ATOM 712 N N . THR A 1 87 ? 20.198 0.409 -14.044 1.00 85.75 87 THR A N 1
ATOM 713 C CA . THR A 1 87 ? 19.336 -0.323 -14.983 1.00 85.75 87 THR A CA 1
ATOM 714 C C . THR A 1 87 ? 17.977 0.366 -15.133 1.00 85.75 87 THR A C 1
ATOM 716 O O . THR A 1 87 ? 17.444 0.935 -14.177 1.00 85.75 87 THR A O 1
ATOM 719 N N . GLY A 1 88 ? 17.392 0.322 -16.334 1.00 87.75 88 GLY A N 1
ATOM 720 C CA . GLY A 1 88 ? 16.021 0.791 -16.574 1.00 87.75 88 GLY A CA 1
ATOM 721 C C . GLY A 1 88 ? 15.820 2.302 -16.402 1.00 87.75 88 GLY A C 1
ATOM 722 O O . GLY A 1 88 ? 14.720 2.733 -16.066 1.00 87.75 88 GLY A O 1
ATOM 723 N N . ARG A 1 89 ? 16.859 3.124 -16.616 1.00 91.19 89 ARG A N 1
ATOM 724 C CA . ARG A 1 89 ? 16.789 4.587 -16.416 1.00 91.19 89 ARG A CA 1
ATOM 725 C C . ARG A 1 89 ? 15.758 5.274 -17.306 1.00 91.19 89 ARG A C 1
ATOM 727 O O . ARG A 1 89 ? 15.149 6.251 -16.882 1.00 91.19 89 ARG A O 1
ATOM 734 N N . SER A 1 90 ? 15.520 4.761 -18.511 1.00 87.62 90 SER A N 1
ATOM 735 C CA . SER A 1 90 ? 14.450 5.254 -19.385 1.00 87.62 90 SER A CA 1
ATOM 736 C C . SER A 1 90 ? 13.065 5.073 -18.750 1.00 87.62 90 SER A C 1
ATOM 738 O O . SER A 1 90 ? 12.261 6.000 -18.754 1.00 87.62 90 SER A O 1
ATOM 740 N N . VAL A 1 91 ? 12.823 3.926 -18.109 1.00 90.69 91 VAL A N 1
ATOM 741 C CA . VAL A 1 91 ? 11.592 3.647 -17.359 1.00 90.69 91 VAL A CA 1
ATOM 742 C C . VAL A 1 91 ? 11.517 4.504 -16.092 1.00 90.69 91 VAL A C 1
ATOM 744 O O . VAL A 1 91 ? 10.454 5.049 -15.812 1.00 90.69 91 VAL A O 1
ATOM 747 N N . HIS A 1 92 ? 12.625 4.702 -15.364 1.00 92.81 92 HIS A N 1
ATOM 748 C CA . HIS A 1 92 ? 12.677 5.565 -14.165 1.00 92.81 92 HIS A CA 1
ATOM 749 C C . HIS A 1 92 ? 12.284 7.018 -14.456 1.00 92.81 92 HIS A C 1
ATOM 751 O O . HIS A 1 92 ? 11.533 7.617 -13.684 1.00 92.81 92 HIS A O 1
ATOM 757 N N . LYS A 1 93 ? 12.687 7.558 -15.617 1.00 91.31 93 LYS A N 1
ATOM 758 C CA . LYS A 1 93 ? 12.293 8.909 -16.062 1.00 91.31 93 LYS A CA 1
ATOM 759 C C . LYS A 1 93 ? 10.771 9.095 -16.111 1.00 91.31 93 LYS A C 1
ATOM 761 O O . LYS A 1 93 ? 10.295 10.192 -15.819 1.00 91.31 93 LYS A O 1
ATOM 766 N N . VAL A 1 94 ? 10.023 8.040 -16.445 1.00 91.00 94 VAL A N 1
ATOM 767 C CA . VAL A 1 94 ? 8.552 8.052 -16.526 1.00 91.00 94 VAL A CA 1
ATOM 768 C C . VAL A 1 94 ? 7.914 7.611 -15.202 1.00 91.00 94 VAL A C 1
ATOM 770 O O . VAL A 1 94 ? 6.989 8.251 -14.705 1.00 91.00 94 VAL A O 1
ATOM 773 N N . LEU A 1 95 ? 8.420 6.535 -14.599 1.00 92.12 95 LEU A N 1
ATOM 774 C CA . LEU A 1 95 ? 7.928 5.949 -13.356 1.00 92.12 95 LEU A CA 1
ATOM 775 C C . LEU A 1 95 ? 8.958 6.122 -12.246 1.00 92.12 95 LEU A C 1
ATOM 777 O O . LEU A 1 95 ? 9.743 5.225 -11.970 1.00 92.12 95 LEU A O 1
ATOM 781 N N . LYS A 1 96 ? 8.920 7.262 -11.559 1.00 93.12 96 LYS A N 1
ATOM 782 C CA . LYS A 1 96 ? 9.871 7.570 -10.476 1.00 93.12 96 LYS A CA 1
ATOM 783 C C . LYS A 1 96 ? 9.631 6.773 -9.194 1.00 93.12 96 LYS A C 1
ATOM 785 O O . LYS A 1 96 ? 10.530 6.645 -8.376 1.00 93.12 96 LYS A O 1
ATOM 790 N N . THR A 1 97 ? 8.424 6.248 -8.996 1.00 94.38 97 THR A N 1
ATOM 791 C CA . THR A 1 97 ? 8.026 5.603 -7.737 1.00 94.38 97 THR A CA 1
ATOM 792 C C . THR A 1 97 ? 7.663 4.144 -7.951 1.00 94.38 97 THR A C 1
ATOM 794 O O . THR A 1 97 ? 6.835 3.833 -8.810 1.00 94.38 97 THR A O 1
ATOM 797 N N . VAL A 1 98 ? 8.213 3.264 -7.117 1.00 92.38 98 VAL A N 1
ATOM 798 C CA . VAL A 1 98 ? 7.867 1.842 -7.092 1.00 92.38 98 VAL A CA 1
ATOM 799 C C . VAL A 1 98 ? 6.450 1.667 -6.550 1.00 92.38 98 VAL A C 1
ATOM 801 O O . VAL A 1 98 ? 6.096 2.179 -5.488 1.00 92.38 98 VAL A O 1
ATOM 804 N N . LYS A 1 99 ? 5.618 0.922 -7.280 1.00 89.94 99 LYS A N 1
ATOM 805 C CA . LYS A 1 99 ? 4.233 0.614 -6.905 1.00 89.94 99 LYS A CA 1
ATOM 806 C C . LYS A 1 99 ? 3.962 -0.868 -7.151 1.00 89.94 99 LYS A C 1
ATOM 808 O O . LYS A 1 99 ? 4.480 -1.441 -8.099 1.00 89.94 99 LYS A O 1
ATOM 813 N N . LEU A 1 100 ? 3.123 -1.479 -6.310 1.00 86.81 100 LEU A N 1
ATOM 814 C CA . LEU A 1 100 ? 2.676 -2.870 -6.503 1.00 86.81 100 LEU A CA 1
ATOM 815 C C . LEU A 1 100 ? 1.640 -3.008 -7.619 1.00 86.81 100 LEU A C 1
ATOM 817 O O . LEU A 1 100 ? 1.498 -4.077 -8.205 1.00 86.81 100 LEU A O 1
ATOM 821 N N . LYS A 1 101 ? 0.874 -1.944 -7.881 1.00 86.88 101 LYS A N 1
ATOM 822 C CA . LYS A 1 101 ? -0.114 -1.960 -8.956 1.00 86.88 101 LYS A CA 1
ATOM 823 C C . LYS A 1 101 ? 0.613 -1.836 -10.294 1.00 86.88 101 LYS A C 1
ATOM 825 O O . LYS A 1 101 ? 1.434 -0.923 -10.422 1.00 86.88 101 LYS A O 1
ATOM 830 N N . PRO A 1 102 ? 0.301 -2.701 -11.273 1.00 82.44 102 PRO A N 1
ATOM 831 C CA . PRO A 1 102 ? 0.854 -2.563 -12.606 1.00 82.44 102 PRO A CA 1
ATOM 832 C C . PRO A 1 102 ? 0.404 -1.233 -13.205 1.00 82.44 102 PRO A C 1
ATOM 834 O O . PRO A 1 102 ? -0.679 -0.723 -12.904 1.00 82.44 102 PRO A O 1
ATOM 837 N N . VAL A 1 103 ? 1.253 -0.674 -14.056 1.00 86.62 103 VAL A N 1
ATOM 838 C CA . VAL A 1 103 ? 0.891 0.489 -14.856 1.00 86.62 103 VAL A CA 1
ATOM 839 C C . VAL A 1 103 ? 0.211 -0.016 -16.121 1.00 86.62 103 VAL A C 1
ATOM 841 O O . VAL A 1 103 ? 0.695 -0.952 -16.755 1.00 86.62 103 VAL A O 1
ATOM 844 N N . PHE A 1 104 ? -0.932 0.572 -16.464 1.00 89.62 104 PHE A N 1
ATOM 845 C CA . PHE A 1 104 ? -1.674 0.222 -17.671 1.00 89.62 104 PHE A CA 1
ATOM 846 C C . PHE A 1 104 ? -1.021 0.880 -18.887 1.00 89.62 104 PHE A C 1
ATOM 848 O O . PHE A 1 104 ? -1.472 1.923 -19.349 1.00 89.62 104 PHE A O 1
ATOM 855 N N . TRP A 1 105 ? 0.073 0.289 -19.360 1.00 89.31 105 TRP A N 1
ATOM 856 C CA . TRP A 1 105 ? 0.713 0.659 -20.618 1.00 89.31 105 TRP A CA 1
ATOM 857 C C . TRP A 1 105 ? 0.303 -0.301 -21.727 1.00 89.31 105 TRP A C 1
ATOM 859 O O . TRP A 1 105 ? 0.222 -1.515 -21.530 1.00 89.31 105 TRP A O 1
ATOM 869 N N . THR A 1 106 ? 0.067 0.256 -22.906 1.00 93.44 106 THR A N 1
ATOM 870 C CA . THR A 1 106 ? -0.015 -0.489 -24.159 1.00 93.44 106 THR A CA 1
ATOM 871 C C . THR A 1 106 ? 1.324 -1.154 -24.472 1.00 93.44 106 THR A C 1
ATOM 873 O O . THR A 1 106 ? 2.380 -0.794 -23.940 1.00 93.44 106 THR A O 1
ATOM 876 N N . ARG A 1 107 ? 1.303 -2.143 -25.367 1.00 90.50 107 ARG A N 1
ATOM 877 C CA . ARG A 1 107 ? 2.523 -2.825 -25.806 1.00 90.50 107 ARG A CA 1
ATOM 878 C C . ARG A 1 107 ? 3.509 -1.839 -26.435 1.00 90.50 107 ARG A C 1
ATOM 880 O O . ARG A 1 107 ? 4.709 -1.940 -26.199 1.00 90.50 107 ARG A O 1
ATOM 887 N N . GLU A 1 108 ? 3.003 -0.889 -27.208 1.00 89.62 108 GLU A N 1
ATOM 888 C CA . GLU A 1 108 ? 3.774 0.131 -27.912 1.00 89.62 108 GLU A CA 1
ATOM 889 C C . GLU A 1 108 ? 4.470 1.077 -26.927 1.00 89.62 108 GLU A C 1
ATOM 891 O O . GLU A 1 108 ? 5.654 1.361 -27.090 1.00 89.62 108 GLU A O 1
ATOM 896 N N . GLU A 1 109 ? 3.776 1.499 -25.866 1.00 89.81 109 GLU A N 1
ATOM 897 C CA . GLU A 1 109 ? 4.353 2.321 -24.796 1.00 89.81 109 GLU A CA 1
ATOM 898 C C . GLU A 1 109 ? 5.430 1.567 -24.011 1.00 89.81 109 GLU A C 1
ATOM 900 O O . GLU A 1 109 ? 6.490 2.130 -23.739 1.00 89.81 109 GLU A O 1
ATOM 905 N N . ILE A 1 110 ? 5.206 0.286 -23.690 1.00 88.75 110 ILE A N 1
ATOM 906 C CA . ILE A 1 110 ? 6.218 -0.547 -23.021 1.00 88.75 110 ILE A CA 1
ATOM 907 C C . ILE A 1 110 ? 7.476 -0.626 -23.885 1.00 88.75 110 ILE A C 1
ATOM 909 O O . ILE A 1 110 ? 8.569 -0.345 -23.395 1.00 88.75 110 ILE A O 1
ATOM 913 N N . LEU A 1 111 ? 7.328 -0.981 -25.164 1.00 89.38 111 LEU A N 1
ATOM 914 C CA . LEU A 1 111 ? 8.434 -1.081 -26.116 1.00 89.38 111 LEU A CA 1
ATOM 915 C C . LEU A 1 111 ? 9.187 0.249 -26.227 1.00 89.38 111 LEU A C 1
ATOM 917 O O . LEU A 1 111 ? 10.405 0.289 -26.071 1.00 89.38 111 LEU A O 1
ATOM 921 N N . PHE A 1 112 ? 8.459 1.351 -26.388 1.00 86.31 112 PHE A N 1
ATOM 922 C CA . PHE A 1 112 ? 9.041 2.683 -26.488 1.00 86.31 112 PHE A CA 1
ATOM 923 C C . PHE A 1 112 ? 9.823 3.094 -25.232 1.00 86.31 112 PHE A C 1
ATOM 925 O O . PHE A 1 112 ? 10.994 3.456 -25.328 1.00 86.31 112 PHE A O 1
ATOM 932 N N . VAL A 1 113 ? 9.219 3.002 -24.042 1.00 88.12 113 VAL A N 1
ATOM 933 C CA . VAL A 1 113 ? 9.851 3.459 -22.792 1.00 88.12 113 VAL A CA 1
ATOM 934 C C . VAL A 1 113 ? 11.036 2.576 -22.402 1.00 88.12 113 VAL A C 1
ATOM 936 O O . VAL A 1 113 ? 12.033 3.059 -21.865 1.00 88.12 113 VAL A O 1
ATOM 939 N N . THR A 1 114 ? 10.964 1.276 -22.672 1.00 86.38 114 THR A N 1
ATOM 940 C CA . THR A 1 114 ? 12.076 0.354 -22.399 1.00 86.38 114 THR A CA 1
ATOM 941 C C . THR A 1 114 ? 13.168 0.397 -23.469 1.00 86.38 114 THR A C 1
ATOM 943 O O . THR A 1 114 ? 14.249 -0.146 -23.251 1.00 86.38 114 THR A O 1
ATOM 946 N N . GLY A 1 115 ? 12.914 1.051 -24.608 1.00 84.56 115 GLY A N 1
ATOM 947 C CA . GLY A 1 115 ? 13.802 1.021 -25.767 1.00 84.56 115 GLY A CA 1
ATOM 948 C C . GLY A 1 115 ? 13.873 -0.361 -26.425 1.00 84.56 115 GLY A C 1
ATOM 949 O O . GLY A 1 115 ? 14.846 -0.657 -27.110 1.00 84.56 115 GLY A O 1
ATOM 950 N N . HIS A 1 116 ? 12.874 -1.220 -26.207 1.00 83.19 116 HIS A N 1
ATOM 951 C CA . HIS A 1 116 ? 12.751 -2.526 -26.849 1.00 83.19 116 HIS A CA 1
ATOM 952 C C . HIS A 1 116 ? 11.952 -2.419 -28.149 1.00 83.19 116 HIS A C 1
ATOM 954 O O . HIS A 1 116 ? 10.967 -1.696 -28.220 1.00 83.19 116 HIS A O 1
ATOM 960 N N . GLY A 1 117 ? 12.319 -3.190 -29.173 1.00 82.94 117 GLY A N 1
ATOM 961 C CA . GLY A 1 117 ? 11.566 -3.260 -30.430 1.00 82.94 117 GLY A CA 1
ATOM 962 C C . GLY A 1 117 ? 12.403 -2.861 -31.646 1.00 82.94 117 GLY A C 1
ATOM 963 O O . GLY A 1 117 ? 13.624 -2.972 -31.599 1.00 82.94 117 GLY A O 1
ATOM 964 N N . PRO A 1 118 ? 11.787 -2.416 -32.753 1.00 83.56 118 PRO A N 1
ATOM 965 C CA . PRO A 1 118 ? 12.487 -2.136 -34.009 1.00 83.56 118 PRO A CA 1
ATOM 966 C C . PRO A 1 118 ? 13.245 -0.795 -33.975 1.00 83.56 118 PRO A C 1
ATOM 968 O O . PRO A 1 118 ? 13.237 -0.038 -34.943 1.00 83.56 118 PRO A O 1
ATOM 971 N N . PHE A 1 119 ? 13.869 -0.468 -32.844 1.00 85.50 119 PHE A N 1
ATOM 972 C CA . PHE A 1 119 ? 14.711 0.711 -32.698 1.00 85.50 119 PHE A CA 1
ATOM 973 C C . PHE A 1 119 ? 16.138 0.374 -33.148 1.00 85.50 119 PHE A C 1
ATOM 975 O O . PHE A 1 119 ? 16.658 -0.663 -32.730 1.00 85.50 119 PHE A O 1
ATOM 982 N N . PRO A 1 120 ? 16.797 1.225 -33.958 1.00 84.62 120 PRO A N 1
ATOM 983 C CA . PRO A 1 120 ? 18.164 0.982 -34.425 1.00 84.62 120 PRO A CA 1
ATOM 984 C C . PRO A 1 120 ? 19.148 0.666 -33.291 1.00 84.62 120 PRO A C 1
ATOM 986 O O . PRO A 1 120 ? 19.905 -0.295 -33.390 1.00 84.62 120 PRO A O 1
ATOM 989 N N . SER A 1 121 ? 19.058 1.388 -32.171 1.00 82.88 121 SER A N 1
ATOM 990 C CA . SER A 1 121 ? 19.879 1.156 -30.975 1.00 82.88 121 SER A CA 1
ATOM 991 C C . SER A 1 121 ? 19.663 -0.225 -30.346 1.00 82.88 121 SER A C 1
ATOM 993 O O . SER A 1 121 ? 20.618 -0.865 -29.909 1.00 82.88 121 SER A O 1
ATOM 995 N N . PHE A 1 122 ? 18.421 -0.717 -30.323 1.00 85.62 122 PHE A N 1
ATOM 996 C CA . PHE A 1 122 ? 18.104 -2.060 -29.844 1.00 85.62 122 PHE A CA 1
ATOM 997 C C . PHE A 1 122 ? 18.625 -3.123 -30.811 1.00 85.62 122 PHE A C 1
ATOM 999 O O . PHE A 1 122 ? 19.327 -4.038 -30.398 1.00 85.62 122 PHE A O 1
ATOM 1006 N N . LEU A 1 123 ? 18.330 -2.991 -32.105 1.00 88.19 123 LEU A N 1
ATOM 1007 C CA . LEU A 1 123 ? 18.747 -3.966 -33.113 1.00 88.19 123 LEU A CA 1
ATOM 1008 C C . LEU A 1 123 ? 20.274 -4.070 -33.211 1.00 88.19 123 LEU A C 1
ATOM 1010 O O . LEU A 1 123 ? 20.801 -5.177 -33.276 1.00 88.19 123 LEU A O 1
ATOM 1014 N N . ASN A 1 124 ? 20.988 -2.943 -33.163 1.00 88.50 124 ASN A N 1
ATOM 1015 C CA . ASN A 1 124 ? 22.448 -2.925 -33.184 1.00 88.50 124 ASN A CA 1
ATOM 1016 C C . ASN A 1 124 ? 23.060 -3.577 -31.939 1.00 88.50 124 ASN A C 1
ATOM 1018 O O . ASN A 1 124 ? 23.972 -4.392 -32.067 1.00 88.50 124 ASN A O 1
ATOM 1022 N N . ARG A 1 125 ? 22.495 -3.320 -30.750 1.00 85.75 125 ARG A N 1
ATOM 1023 C CA . ARG A 1 125 ? 22.925 -3.966 -29.498 1.00 85.75 125 ARG A CA 1
ATOM 1024 C C . ARG A 1 125 ? 22.861 -5.494 -29.564 1.00 85.75 125 ARG A C 1
ATOM 1026 O O . ARG A 1 125 ? 23.697 -6.155 -28.963 1.00 85.75 125 ARG A O 1
ATOM 1033 N N . PHE A 1 126 ? 21.876 -6.048 -30.267 1.00 87.56 126 PHE A N 1
ATOM 1034 C CA . PHE A 1 126 ? 21.715 -7.497 -30.438 1.00 87.56 126 PHE A CA 1
ATOM 1035 C C . PHE A 1 126 ? 22.350 -8.034 -31.727 1.00 87.56 126 PHE A C 1
ATOM 1037 O O . PHE A 1 126 ? 22.068 -9.165 -32.115 1.00 87.56 126 PHE A O 1
ATOM 1044 N N . HIS A 1 127 ? 23.198 -7.243 -32.392 1.00 90.62 127 HIS A N 1
ATOM 1045 C CA . HIS A 1 127 ? 23.871 -7.614 -33.641 1.00 90.62 127 HIS A CA 1
ATOM 1046 C C . HIS A 1 127 ? 22.903 -8.010 -34.772 1.00 90.62 127 HIS A C 1
ATOM 1048 O O . HIS A 1 127 ? 23.227 -8.816 -35.638 1.00 90.62 127 HIS A O 1
ATOM 1054 N N . LEU A 1 128 ? 21.701 -7.426 -34.764 1.00 88.62 128 LEU A N 1
ATOM 1055 C CA . LEU A 1 128 ? 20.687 -7.571 -35.814 1.00 88.62 128 LEU A CA 1
ATOM 1056 C C . LEU A 1 128 ? 20.753 -6.429 -36.847 1.00 88.62 128 LEU A C 1
ATOM 1058 O O . LEU A 1 128 ? 20.029 -6.457 -37.840 1.00 88.62 128 LEU A O 1
ATOM 1062 N N . SER A 1 129 ? 21.575 -5.404 -36.596 1.00 88.62 129 SER A N 1
ATOM 1063 C CA . SER A 1 129 ? 21.819 -4.246 -37.466 1.00 88.62 129 SER A CA 1
ATOM 1064 C C . SER A 1 129 ? 23.261 -3.761 -37.305 1.00 88.62 129 SER A C 1
ATOM 1066 O O . SER A 1 129 ? 23.775 -3.739 -36.187 1.00 88.62 129 SER A O 1
ATOM 1068 N N . ASP A 1 130 ? 23.882 -3.291 -38.386 1.00 86.75 130 ASP A N 1
ATOM 1069 C CA . ASP A 1 130 ? 25.269 -2.792 -38.387 1.00 86.75 130 ASP A CA 1
ATOM 1070 C C . ASP A 1 130 ? 25.412 -1.353 -37.858 1.00 86.75 130 ASP A C 1
ATOM 1072 O O . ASP A 1 130 ? 26.522 -0.883 -37.621 1.00 86.75 130 ASP A O 1
ATOM 1076 N N . SER A 1 131 ? 24.300 -0.634 -37.666 1.00 84.06 131 SER A N 1
ATOM 1077 C CA . SER A 1 131 ? 24.300 0.742 -37.155 1.00 84.06 131 SER A CA 1
ATOM 1078 C C . SER A 1 131 ? 23.183 0.975 -36.141 1.00 84.06 131 SER A C 1
ATOM 1080 O O . SER A 1 131 ? 22.061 0.485 -36.309 1.00 84.06 131 SER A O 1
ATOM 1082 N N . ASP A 1 132 ? 23.507 1.745 -35.102 1.00 81.88 132 ASP A N 1
ATOM 1083 C CA . ASP A 1 132 ? 22.597 2.277 -34.084 1.00 81.88 132 ASP A CA 1
ATOM 1084 C C . ASP A 1 132 ? 21.962 3.621 -34.489 1.00 81.88 132 ASP A C 1
ATOM 1086 O O . ASP A 1 132 ? 21.080 4.132 -33.795 1.00 81.88 132 ASP A O 1
ATOM 1090 N N . LEU A 1 133 ? 22.376 4.185 -35.628 1.00 80.69 133 LEU A N 1
ATOM 1091 C CA . LEU A 1 133 ? 21.892 5.463 -36.122 1.00 80.69 133 LEU A CA 1
ATOM 1092 C C . LEU A 1 133 ? 20.523 5.307 -36.776 1.00 80.69 133 LEU A C 1
ATOM 1094 O O . LEU A 1 133 ? 20.286 4.436 -37.619 1.00 80.69 133 LEU A O 1
ATOM 1098 N N . CYS A 1 134 ? 19.620 6.231 -36.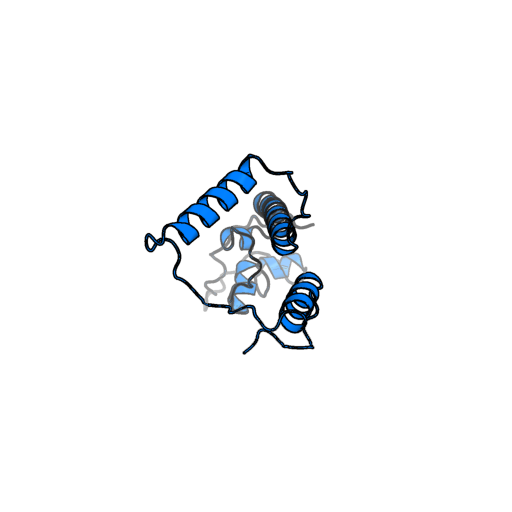455 1.00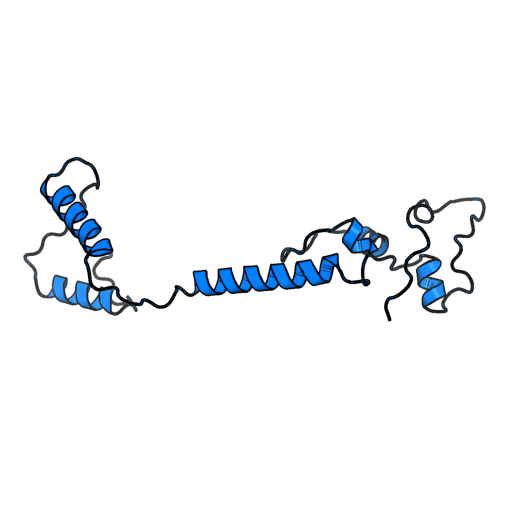 71.44 134 CYS A N 1
ATOM 1099 C CA . CYS A 1 134 ? 18.383 6.348 -37.206 1.00 71.44 134 CYS A CA 1
ATOM 1100 C C . CYS A 1 134 ? 18.666 6.993 -38.567 1.00 71.44 134 CYS A C 1
ATOM 1102 O O . CYS A 1 134 ? 18.774 8.213 -38.701 1.00 71.44 134 CYS A O 1
ATOM 1104 N N . LEU A 1 135 ? 18.793 6.161 -39.602 1.00 65.12 135 LEU A N 1
ATOM 1105 C CA . LEU A 1 135 ? 18.908 6.633 -40.975 1.00 65.12 135 LEU A CA 1
ATOM 1106 C C . LEU A 1 135 ? 17.587 7.295 -41.388 1.00 65.12 135 LEU A C 1
ATOM 1108 O O . LEU A 1 135 ? 16.592 6.617 -41.654 1.00 65.12 135 LEU A O 1
ATOM 1112 N N . ARG A 1 136 ? 17.578 8.630 -41.494 1.00 53.78 136 ARG A N 1
ATOM 1113 C CA . ARG A 1 136 ? 16.501 9.386 -42.150 1.00 53.78 136 ARG A CA 1
ATOM 1114 C C . ARG A 1 136 ? 16.505 9.071 -43.649 1.00 53.78 136 ARG A C 1
ATOM 1116 O O . ARG A 1 136 ? 16.988 9.855 -44.461 1.00 53.78 136 ARG A O 1
ATOM 1123 N N . ARG A 1 137 ? 15.967 7.918 -44.050 1.00 47.97 137 ARG A N 1
ATOM 1124 C CA . ARG A 1 137 ? 15.613 7.692 -45.454 1.00 47.97 137 ARG A CA 1
ATOM 1125 C C . ARG A 1 137 ? 14.406 8.571 -45.775 1.00 47.97 137 ARG A C 1
ATOM 1127 O O . ARG A 1 137 ? 13.346 8.452 -45.167 1.00 47.97 137 ARG A O 1
ATOM 1134 N N . SER A 1 138 ? 14.612 9.509 -46.696 1.00 48.03 138 SER A N 1
ATOM 1135 C CA . SER A 1 138 ? 13.568 10.357 -47.266 1.00 48.03 138 SER A CA 1
ATOM 1136 C C . SER A 1 138 ? 12.363 9.503 -47.686 1.00 48.03 138 SER A C 1
ATOM 1138 O O . SER A 1 138 ? 12.525 8.539 -48.432 1.00 48.03 138 SER A O 1
ATOM 1140 N N . ARG A 1 139 ? 11.176 9.914 -47.209 1.00 43.56 139 ARG A N 1
ATOM 1141 C CA . ARG A 1 139 ? 9.823 9.315 -47.312 1.00 43.56 139 ARG A CA 1
ATOM 1142 C C . ARG A 1 139 ? 9.440 8.354 -46.171 1.00 43.56 139 ARG A C 1
ATOM 1144 O O . ARG A 1 139 ? 9.576 7.143 -46.279 1.00 43.56 139 ARG A O 1
ATOM 1151 N N . ARG A 1 140 ? 8.800 8.952 -45.152 1.00 45.28 140 ARG A N 1
ATOM 1152 C CA . ARG A 1 140 ? 8.279 8.404 -43.877 1.00 45.28 140 ARG A CA 1
ATOM 1153 C C . ARG A 1 140 ? 9.325 8.322 -42.765 1.00 45.28 140 ARG A C 1
ATOM 1155 O O . ARG A 1 140 ? 9.775 7.256 -42.368 1.00 45.28 140 ARG A O 1
ATOM 1162 N N . SER A 1 141 ? 9.661 9.490 -42.226 1.00 43.34 141 SER A N 1
ATOM 1163 C CA . SER A 1 141 ? 10.254 9.617 -40.898 1.00 43.34 141 SER A CA 1
ATOM 1164 C C . SER A 1 141 ? 9.363 8.906 -39.874 1.00 43.34 141 SER A C 1
ATOM 1166 O O . SER A 1 141 ? 8.224 9.315 -39.658 1.00 43.34 141 SER A O 1
ATOM 1168 N N . HIS A 1 142 ? 9.864 7.840 -39.244 1.00 47.91 142 HIS A N 1
ATOM 1169 C CA . HIS A 1 142 ? 9.249 7.332 -38.022 1.00 47.91 142 HIS A CA 1
ATOM 1170 C C . HIS A 1 142 ? 9.529 8.359 -36.913 1.00 47.91 142 HIS A C 1
ATOM 1172 O O . HIS A 1 142 ? 10.694 8.563 -36.571 1.00 47.91 142 HIS A O 1
ATOM 1178 N N . PRO A 1 143 ? 8.502 9.011 -36.337 1.00 49.66 143 PRO A N 1
ATOM 1179 C CA . PRO A 1 143 ? 8.672 10.094 -35.358 1.00 49.66 143 PRO A CA 1
ATOM 1180 C C . PRO A 1 143 ? 9.284 9.637 -34.020 1.00 49.66 143 PRO A C 1
ATOM 1182 O O . PRO A 1 143 ? 9.471 10.440 -33.116 1.00 49.66 143 PRO A O 1
ATOM 1185 N N . LEU A 1 144 ? 9.595 8.346 -33.881 1.00 51.66 144 LEU A N 1
ATOM 1186 C CA . LEU A 1 144 ? 10.054 7.721 -32.642 1.00 51.66 144 LEU A CA 1
ATOM 1187 C C . LEU A 1 144 ? 11.579 7.762 -32.455 1.00 51.66 144 LEU A C 1
ATOM 1189 O O . LEU A 1 144 ? 12.050 7.467 -31.362 1.00 51.66 144 LEU A O 1
ATOM 1193 N N . CYS A 1 145 ? 12.351 8.116 -33.488 1.00 47.41 145 CYS A N 1
ATOM 1194 C CA . CYS A 1 145 ? 13.815 8.159 -33.400 1.00 47.41 145 CYS A CA 1
ATOM 1195 C C . CYS A 1 145 ? 14.372 9.374 -32.645 1.00 47.41 145 CYS A C 1
ATOM 1197 O O . CYS A 1 145 ? 15.504 9.321 -32.178 1.00 47.41 145 CYS A O 1
ATOM 1199 N N . ASP A 1 146 ? 13.599 10.454 -32.518 1.00 44.62 146 ASP A N 1
ATOM 1200 C CA . ASP A 1 146 ? 14.114 11.751 -32.058 1.00 44.62 146 ASP A CA 1
ATOM 1201 C C . ASP A 1 146 ? 13.933 11.980 -30.535 1.00 44.62 146 ASP A C 1
ATOM 1203 O O . ASP A 1 146 ? 14.211 13.071 -30.046 1.00 44.62 146 ASP A O 1
ATOM 1207 N N . ILE A 1 147 ? 13.457 10.988 -29.759 1.00 50.47 147 ILE A N 1
ATOM 1208 C CA . ILE A 1 147 ? 12.993 11.223 -28.370 1.00 50.47 147 ILE A CA 1
ATOM 1209 C C . ILE A 1 147 ? 13.976 10.768 -27.272 1.00 50.47 147 ILE A C 1
ATOM 1211 O O . ILE A 1 147 ? 13.837 11.213 -26.133 1.00 50.47 147 ILE A O 1
ATOM 1215 N N . LEU A 1 148 ? 15.001 9.951 -27.546 1.00 41.53 148 LEU A N 1
ATOM 1216 C CA . LEU A 1 148 ? 15.931 9.514 -26.489 1.00 41.53 148 LEU A CA 1
ATOM 1217 C C . LEU A 1 148 ? 17.409 9.723 -26.874 1.00 41.53 148 LEU A C 1
ATOM 1219 O O . LEU A 1 148 ? 17.864 9.125 -27.847 1.00 41.53 148 LEU A O 1
ATOM 1223 N N . PRO A 1 149 ? 18.176 10.534 -26.110 1.00 42.12 149 PRO A N 1
ATOM 1224 C CA . PRO A 1 149 ? 19.619 10.631 -26.275 1.00 42.12 149 PRO A CA 1
ATOM 1225 C C . PRO A 1 149 ? 20.313 9.307 -25.931 1.00 42.12 149 PRO A C 1
ATOM 1227 O O . PRO A 1 149 ? 19.844 8.538 -25.089 1.00 42.12 149 PRO A O 1
ATOM 1230 N N . ILE A 1 150 ? 21.461 9.109 -26.580 1.00 46.19 150 ILE A N 1
ATOM 1231 C CA . ILE A 1 150 ? 22.312 7.910 -26.686 1.00 46.19 150 ILE A CA 1
ATOM 1232 C C . ILE A 1 150 ? 22.893 7.383 -25.355 1.00 46.19 150 ILE A C 1
ATOM 1234 O O . ILE A 1 150 ? 23.541 6.341 -25.335 1.00 46.19 150 ILE A O 1
ATOM 1238 N N . ASP A 1 151 ? 22.572 7.963 -24.202 1.00 41.38 151 ASP A N 1
ATOM 1239 C CA . ASP A 1 151 ? 23.086 7.470 -22.920 1.00 41.38 151 ASP A CA 1
ATOM 1240 C C . ASP A 1 151 ? 22.176 6.389 -22.321 1.00 41.38 151 ASP A C 1
ATOM 1242 O O . ASP A 1 151 ? 21.487 6.565 -21.316 1.00 41.38 151 ASP A O 1
ATOM 1246 N N . SER A 1 152 ? 22.175 5.231 -22.978 1.00 44.97 152 SER A N 1
ATOM 1247 C CA . SER A 1 152 ? 21.828 3.942 -22.369 1.00 44.97 152 SER A CA 1
ATOM 1248 C C . SER A 1 152 ? 23.074 3.060 -22.324 1.00 44.97 152 SER A C 1
ATOM 1250 O O . SER A 1 152 ? 23.063 1.927 -22.806 1.00 44.97 152 SER A O 1
ATOM 1252 N N . LEU A 1 153 ? 24.167 3.613 -21.793 1.00 45.28 153 LEU A N 1
ATOM 1253 C CA . LEU A 1 153 ? 25.356 2.851 -21.442 1.00 45.28 153 LEU A CA 1
ATOM 1254 C C . LEU A 1 153 ? 25.151 2.198 -20.069 1.00 45.28 153 LEU A C 1
ATOM 1256 O O . LEU A 1 153 ? 24.821 2.862 -19.087 1.00 45.28 153 LEU A O 1
ATOM 1260 N N . LEU A 1 154 ? 25.406 0.887 -20.058 1.00 37.66 154 LEU A N 1
ATOM 1261 C CA . LEU A 1 154 ? 25.436 -0.060 -18.938 1.00 37.66 154 LEU A CA 1
ATOM 1262 C C . LEU A 1 154 ? 24.087 -0.638 -18.479 1.00 37.66 154 LEU A C 1
ATOM 1264 O O . LEU A 1 154 ? 23.426 -0.146 -17.565 1.00 37.66 154 LEU A O 1
ATOM 1268 N N . ALA A 1 155 ? 23.771 -1.800 -19.054 1.00 35.66 155 ALA A N 1
ATOM 1269 C CA . ALA A 1 155 ? 23.155 -2.901 -18.318 1.00 35.66 155 ALA A CA 1
ATOM 1270 C C . ALA A 1 155 ? 23.708 -4.246 -18.831 1.00 35.66 155 ALA A C 1
ATOM 1272 O O . ALA A 1 155 ? 22.993 -4.989 -19.495 1.00 35.66 155 ALA A O 1
ATOM 1273 N N . TYR A 1 156 ? 24.998 -4.480 -18.575 1.00 36.34 156 TYR A N 1
ATOM 1274 C CA . TYR A 1 156 ? 25.565 -5.688 -17.960 1.00 36.34 156 TYR A CA 1
ATOM 1275 C C . TYR A 1 156 ? 26.779 -5.251 -17.139 1.00 36.34 156 TYR A C 1
ATOM 1277 O O . TYR A 1 156 ? 27.475 -4.319 -17.606 1.00 36.34 156 TYR A O 1
#

Foldseek 3Di:
DVLQDPPDPDPVSVVVSVVCVVDVPDDDDDDDPPPPPVVNVVVVVVVVVCVVPNDDDPDPPPPVVVVVVVVVVVQVVVLVCLQPPLPLVLVCVVVVGDDPDDDPDDPVRVCLSSVHDPQLLNCVVVVNDVGNDDPPDPDDDPPSNPPDDPPPPDDD